Protein AF-A0A2V5N4D0-F1 (afdb_monomer)

Radius of gyration: 15.04 Å; Cα contacts (8 Å, |Δi|>4): 253; chains: 1; bounding box: 50×32×37 Å

Sequence (139 aa):
MSAGFVISQTVLDFPSQRISKPERFLLVSRDDMRLFLCGHTELANRTSRGVCLVENIHPKGAPDPRFILEIPVPSGMSLTAVLAKAGMDKGAQQVRIFSQNSIRQSPILRKWDDPEAVNFRETMILPGDIVILTVTREW

Secondary structure (DSSP, 8-state):
-PPPP--EEEES-BTTB--SS-EEEE--S-S-HHHHHHHHHHHHHHHHTTEEEEEEEPPTT-SSPPEEEEEE-TT-EEHHHHHHHTT--SSSEEEEEEETTEEEE---BS-TT-GGGHHHHTPEEPTT-EEEEEE----

Mean predicted aligned error: 10.45 Å

Foldseek 3Di:
DDDDDWDWDFDCQAPVDRDPDGDTDTPPDLFFPLCVRQNDVVLVVQQVQQWEKEWEDEDPPDPDDTDIDIGHHNPWDFQCVRCVVVVNQFAQKWKWKRGRRDIDIADRTNGNVDPSCPVVRRDTDTGSMYMYIYRDDPD

Structure (mmCIF, N/CA/C/O backbone):
data_AF-A0A2V5N4D0-F1
#
_entry.id   AF-A0A2V5N4D0-F1
#
loop_
_atom_site.group_PDB
_atom_site.id
_atom_site.type_symbol
_atom_site.label_atom_id
_atom_site.label_alt_id
_atom_site.label_comp_id
_atom_site.label_asym_id
_atom_site.label_entity_id
_atom_site.label_seq_id
_atom_site.pdbx_PDB_ins_code
_atom_site.Cartn_x
_atom_site.Cartn_y
_atom_site.Cartn_z
_atom_site.occupancy
_atom_site.B_iso_or_equiv
_atom_site.auth_seq_id
_atom_site.auth_comp_id
_atom_site.auth_asym_id
_atom_site.auth_atom_id
_atom_site.pdbx_PDB_model_num
ATOM 1 N N . MET A 1 1 ? -32.518 -0.745 4.376 1.00 36.97 1 MET A N 1
ATOM 2 C CA . MET A 1 1 ? -31.782 -1.698 3.517 1.00 36.97 1 MET A CA 1
ATOM 3 C C . MET A 1 1 ? -30.630 -0.943 2.885 1.00 36.97 1 MET A C 1
ATOM 5 O O . MET A 1 1 ? -30.885 -0.061 2.078 1.00 36.97 1 MET A O 1
ATOM 9 N N . SER A 1 2 ? -29.391 -1.168 3.319 1.00 36.44 2 SER A N 1
ATOM 10 C CA . SER A 1 2 ? -28.253 -0.472 2.715 1.00 36.44 2 SER A CA 1
ATOM 11 C C . SER A 1 2 ? -27.710 -1.293 1.554 1.00 36.44 2 SER A C 1
ATOM 13 O O . SER A 1 2 ? -27.315 -2.438 1.766 1.00 36.44 2 SER A O 1
ATOM 15 N N . ALA A 1 3 ? -27.683 -0.708 0.360 1.00 38.81 3 ALA A N 1
ATOM 16 C CA . ALA A 1 3 ? -27.033 -1.297 -0.801 1.00 38.81 3 ALA A CA 1
ATOM 17 C C . ALA A 1 3 ? -25.574 -1.645 -0.449 1.00 38.81 3 ALA A C 1
ATOM 19 O O . ALA A 1 3 ? -24.813 -0.784 -0.001 1.00 38.81 3 ALA A O 1
ATOM 20 N N . GLY A 1 4 ? -25.214 -2.924 -0.562 1.00 38.75 4 GLY A N 1
ATOM 21 C CA . GLY A 1 4 ? -23.824 -3.360 -0.482 1.00 38.75 4 GLY A CA 1
ATOM 22 C C . GLY A 1 4 ? -23.077 -2.853 -1.711 1.00 38.75 4 GLY A C 1
ATOM 23 O O . GLY A 1 4 ? -23.576 -2.975 -2.829 1.00 38.75 4 GLY A O 1
ATOM 24 N N . PHE A 1 5 ? -21.907 -2.254 -1.509 1.00 42.09 5 PHE A N 1
ATOM 25 C CA . PHE A 1 5 ? -21.037 -1.857 -2.608 1.00 42.09 5 PHE A CA 1
ATOM 26 C C . PHE A 1 5 ? -20.226 -3.074 -3.040 1.00 42.09 5 PHE A C 1
ATOM 28 O O . PHE A 1 5 ? -19.501 -3.656 -2.240 1.00 42.09 5 PHE A O 1
ATOM 35 N N . VAL A 1 6 ? -20.364 -3.466 -4.303 1.00 41.28 6 VAL A N 1
ATOM 36 C CA . VAL A 1 6 ? -19.571 -4.544 -4.894 1.00 41.28 6 VAL A CA 1
ATOM 37 C C . VAL A 1 6 ? -18.283 -3.940 -5.440 1.00 41.28 6 VAL A C 1
ATOM 39 O O . VAL A 1 6 ? -18.298 -3.258 -6.463 1.00 41.28 6 VAL A O 1
ATOM 42 N N . ILE A 1 7 ? -17.162 -4.195 -4.768 1.00 44.78 7 ILE A N 1
ATOM 43 C CA . ILE A 1 7 ? -15.834 -3.903 -5.313 1.00 44.78 7 ILE A CA 1
ATOM 44 C C . ILE A 1 7 ? -15.364 -5.172 -6.023 1.00 44.78 7 ILE A C 1
ATOM 46 O O . ILE A 1 7 ? -15.028 -6.162 -5.379 1.00 44.78 7 ILE A O 1
ATOM 50 N N . SER A 1 8 ? -15.377 -5.160 -7.356 1.00 45.38 8 SER A N 1
ATOM 51 C CA . SER A 1 8 ? -14.771 -6.211 -8.175 1.00 45.38 8 SER A CA 1
ATOM 52 C C . SER A 1 8 ? -13.489 -5.662 -8.789 1.00 45.38 8 SER A C 1
ATOM 54 O O . SER A 1 8 ? -13.534 -4.796 -9.660 1.00 45.38 8 SER A O 1
ATOM 56 N N . GLN A 1 9 ? -12.338 -6.149 -8.331 1.00 49.41 9 GLN A N 1
ATOM 57 C CA . GLN A 1 9 ? -11.058 -5.902 -8.988 1.00 49.41 9 GLN A CA 1
ATOM 58 C C . GLN A 1 9 ? -10.278 -7.204 -9.135 1.00 49.41 9 GLN A C 1
ATOM 60 O O . GLN A 1 9 ? -10.383 -8.127 -8.329 1.00 49.41 9 GLN A O 1
ATOM 65 N N . THR A 1 10 ? -9.509 -7.269 -10.216 1.00 47.12 10 THR A N 1
ATOM 66 C CA . THR A 1 10 ? -8.615 -8.388 -10.499 1.00 47.12 10 THR A CA 1
ATOM 67 C C . THR A 1 10 ? -7.340 -8.189 -9.687 1.00 47.12 10 THR A C 1
ATOM 69 O O . THR A 1 10 ? -6.602 -7.239 -9.945 1.00 47.12 10 THR A O 1
ATOM 72 N N . VAL A 1 11 ? -7.084 -9.053 -8.702 1.00 50.88 11 VAL A N 1
ATOM 73 C CA . VAL A 1 11 ? -5.873 -8.989 -7.870 1.00 50.88 11 VAL A CA 1
ATOM 74 C C . VAL A 1 11 ? -4.880 -10.019 -8.404 1.00 50.88 11 VAL A C 1
ATOM 76 O O . VAL A 1 11 ? -5.199 -11.200 -8.495 1.00 50.88 11 VAL A O 1
ATOM 79 N N . LEU A 1 12 ? -3.693 -9.565 -8.817 1.00 46.34 12 LEU A N 1
ATOM 80 C CA . LEU A 1 12 ? -2.687 -10.435 -9.451 1.00 46.34 12 LEU A CA 1
ATOM 81 C C . LEU A 1 12 ? -1.756 -11.137 -8.449 1.00 46.34 12 LEU A C 1
ATOM 83 O O . LEU A 1 12 ? -1.055 -12.054 -8.847 1.00 46.34 12 LEU A O 1
ATOM 87 N N . ASP A 1 13 ? -1.733 -10.710 -7.184 1.00 49.50 13 ASP A N 1
ATOM 88 C CA . ASP A 1 13 ? -0.942 -11.342 -6.121 1.00 49.50 13 ASP A CA 1
ATOM 89 C C . ASP A 1 13 ? -1.494 -10.905 -4.755 1.00 49.50 13 ASP A C 1
ATOM 91 O O . ASP A 1 13 ? -1.741 -9.713 -4.544 1.00 49.50 13 ASP A O 1
ATOM 95 N N . PHE A 1 14 ? -1.700 -11.857 -3.841 1.00 50.53 14 PHE A N 1
ATOM 96 C CA . PHE A 1 14 ? -1.991 -11.581 -2.434 1.00 50.53 14 PHE A CA 1
ATOM 97 C C . PHE A 1 14 ? -0.687 -11.750 -1.632 1.00 50.53 14 PHE A C 1
ATOM 99 O O . PHE A 1 14 ? 0.032 -12.725 -1.868 1.00 50.53 14 PHE A O 1
ATOM 106 N N . PRO A 1 15 ? -0.378 -10.879 -0.653 1.00 44.00 15 PRO A N 1
ATOM 107 C CA . PRO A 1 15 ? 0.827 -11.003 0.181 1.00 44.00 15 PRO A CA 1
ATOM 108 C C . PRO A 1 15 ? 0.995 -12.399 0.798 1.00 44.00 15 PRO A C 1
ATOM 110 O O . PRO A 1 15 ? 2.090 -12.961 0.835 1.00 44.00 15 PRO A O 1
ATOM 113 N N . SER A 1 16 ? -0.125 -13.000 1.214 1.00 38.94 16 SER A N 1
ATOM 114 C CA . SER A 1 16 ? -0.183 -14.314 1.854 1.00 38.94 16 SER A CA 1
ATOM 115 C C . SER A 1 16 ? -0.344 -15.492 0.885 1.00 38.94 16 SER A C 1
ATOM 117 O O . SER A 1 16 ? -0.144 -16.634 1.298 1.00 38.94 16 SER A O 1
ATOM 119 N N . GLN A 1 17 ? -0.689 -15.265 -0.390 1.00 38.88 17 GLN A N 1
ATOM 120 C CA . GLN A 1 17 ? -0.958 -16.335 -1.359 1.00 38.88 17 GLN A CA 1
ATOM 121 C C . GLN A 1 17 ? -0.528 -15.930 -2.775 1.00 38.88 17 GLN A C 1
ATOM 123 O O . GLN A 1 17 ? -1.068 -15.000 -3.370 1.00 38.88 17 GLN A O 1
ATOM 128 N N . ARG A 1 18 ? 0.430 -16.679 -3.343 1.00 44.59 18 ARG A N 1
ATOM 129 C CA . ARG A 1 18 ? 0.769 -16.589 -4.770 1.00 44.59 18 ARG A CA 1
ATOM 130 C C . ARG A 1 18 ? -0.359 -17.210 -5.575 1.00 44.59 18 ARG A C 1
ATOM 132 O O . ARG A 1 18 ? -0.443 -18.435 -5.681 1.00 44.59 18 ARG A O 1
ATOM 139 N N . ILE A 1 19 ? -1.200 -16.374 -6.156 1.00 43.00 19 ILE A N 1
ATOM 140 C CA . ILE A 1 19 ? -2.284 -16.845 -7.005 1.00 43.00 19 ILE A CA 1
ATOM 141 C C . ILE A 1 19 ? -1.719 -16.988 -8.414 1.00 43.00 19 ILE A C 1
ATOM 143 O O . ILE A 1 19 ? -1.277 -16.029 -9.034 1.00 43.00 19 ILE A O 1
ATOM 147 N N . SER A 1 20 ? -1.681 -18.218 -8.925 1.00 40.97 20 SER A N 1
ATOM 148 C CA . SER A 1 20 ? -1.113 -18.515 -10.252 1.00 40.97 20 SER A CA 1
ATOM 149 C C . SER A 1 20 ? -1.919 -17.928 -11.420 1.00 40.97 20 SER A C 1
ATOM 151 O O . SER A 1 20 ? -1.472 -17.981 -12.566 1.00 40.97 20 SER A O 1
ATOM 153 N N . LYS A 1 21 ? -3.110 -17.385 -11.142 1.00 40.66 21 LYS A N 1
ATOM 154 C CA . LYS A 1 21 ? -4.027 -16.779 -12.106 1.00 40.66 21 LYS A CA 1
ATOM 155 C C . LYS A 1 21 ? -4.679 -15.540 -11.482 1.00 40.66 21 LYS A C 1
ATOM 157 O O . LYS A 1 21 ? -4.861 -15.518 -10.269 1.00 40.66 21 LYS A O 1
ATOM 162 N N . PRO A 1 22 ? -5.067 -14.536 -12.283 1.00 43.44 22 PRO A N 1
ATOM 163 C CA . PRO A 1 22 ? -5.845 -13.409 -11.788 1.00 43.44 22 PRO A CA 1
ATOM 164 C C . PRO A 1 22 ? -7.163 -13.911 -11.179 1.00 43.44 22 PRO A C 1
ATOM 166 O O . PRO A 1 22 ? -8.035 -14.386 -11.908 1.00 43.44 22 PRO A O 1
ATOM 169 N N . GLU A 1 23 ? -7.314 -13.826 -9.859 1.00 45.56 23 GLU A N 1
ATOM 170 C CA . GLU A 1 23 ? -8.566 -14.172 -9.184 1.00 45.56 23 GLU A CA 1
ATOM 171 C C . GLU A 1 23 ? -9.391 -12.908 -8.930 1.00 45.56 23 GLU A C 1
ATOM 173 O O . GLU A 1 23 ? -8.890 -11.853 -8.524 1.00 45.56 23 GLU A O 1
ATOM 178 N N . ARG A 1 24 ? -10.689 -12.999 -9.236 1.00 43.19 24 ARG A N 1
ATOM 179 C CA . ARG A 1 24 ? -11.662 -11.956 -8.915 1.00 43.19 24 ARG A CA 1
ATOM 180 C C . ARG A 1 24 ? -12.123 -12.179 -7.485 1.00 43.19 24 ARG A C 1
ATOM 182 O O . ARG A 1 24 ? -12.921 -13.076 -7.229 1.00 43.19 24 ARG A O 1
ATOM 189 N N . PHE A 1 25 ? -11.655 -11.337 -6.575 1.00 46.69 25 PHE A N 1
ATOM 190 C CA . PHE A 1 25 ? -12.169 -11.319 -5.213 1.00 46.69 25 PHE A CA 1
ATOM 191 C C . PHE A 1 25 ? -13.451 -10.493 -5.176 1.00 46.69 25 PHE A C 1
ATOM 193 O O . PHE A 1 25 ? -13.468 -9.329 -5.579 1.00 46.69 25 PHE A O 1
ATOM 200 N N . LEU A 1 26 ? -14.533 -11.119 -4.718 1.00 43.91 26 LEU A N 1
ATOM 201 C CA . LEU A 1 26 ? -15.773 -10.434 -4.387 1.00 43.91 26 LEU A CA 1
ATOM 202 C C . LEU A 1 26 ? -15.750 -10.162 -2.884 1.00 43.91 26 LEU A C 1
ATOM 204 O O . LEU A 1 26 ? -15.934 -11.076 -2.082 1.00 43.91 26 LEU A O 1
ATOM 208 N N . LEU A 1 27 ? -15.517 -8.912 -2.493 1.00 50.81 27 LEU A N 1
ATOM 209 C CA . LEU A 1 27 ? -15.738 -8.502 -1.109 1.00 50.81 27 LEU A CA 1
ATOM 210 C C . LEU A 1 27 ? -17.240 -8.376 -0.887 1.00 50.81 27 LEU A C 1
ATOM 212 O O . LEU A 1 27 ? -17.868 -7.406 -1.299 1.00 50.81 27 LEU A O 1
ATOM 216 N N . VAL A 1 28 ? -17.817 -9.406 -0.271 1.00 47.53 28 VAL A N 1
ATOM 217 C CA . VAL A 1 28 ? -19.249 -9.470 0.071 1.00 47.53 28 VAL A CA 1
ATOM 218 C C . VAL A 1 28 ? -19.541 -8.751 1.401 1.00 47.53 28 VAL A C 1
ATOM 220 O O . VAL A 1 28 ? -20.690 -8.666 1.824 1.00 47.53 28 VAL A O 1
ATOM 223 N N . SER A 1 29 ? -18.509 -8.217 2.065 1.00 56.09 29 SER A N 1
ATOM 224 C CA . SER A 1 29 ? -18.599 -7.564 3.373 1.00 56.09 29 SER A CA 1
ATOM 225 C C . SER A 1 29 ? -18.204 -6.085 3.316 1.00 56.09 29 SER A C 1
ATOM 227 O O . SER A 1 29 ? -17.419 -5.669 2.467 1.00 56.09 29 SER A O 1
ATOM 229 N N . ARG A 1 30 ? -18.743 -5.299 4.258 1.00 58.25 30 ARG A N 1
ATOM 230 C CA . ARG A 1 30 ? -18.325 -3.916 4.561 1.00 58.25 30 AR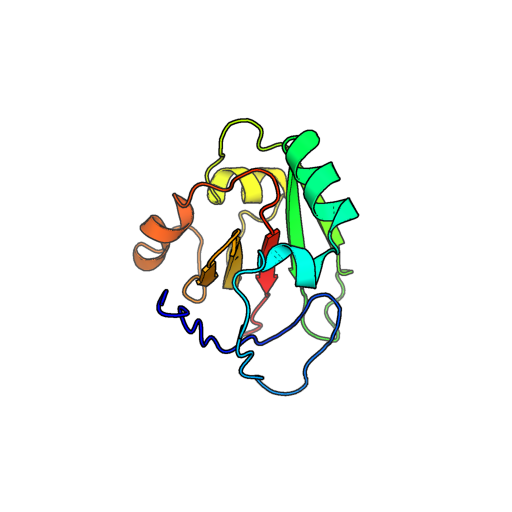G A CA 1
ATOM 231 C C . ARG A 1 30 ? -17.010 -3.844 5.338 1.00 58.25 30 ARG A C 1
ATOM 233 O O . ARG A 1 30 ? -16.575 -2.745 5.674 1.00 58.25 30 ARG A O 1
ATOM 240 N N . ASP A 1 31 ? -16.443 -4.992 5.687 1.00 62.84 31 ASP A N 1
ATOM 241 C CA . ASP A 1 31 ? -15.226 -5.055 6.478 1.00 62.84 31 ASP A CA 1
ATOM 242 C C . ASP A 1 31 ? -14.061 -4.418 5.725 1.00 62.84 31 ASP A C 1
ATOM 244 O O . ASP A 1 31 ? -13.898 -4.584 4.514 1.00 62.84 31 ASP A O 1
ATOM 248 N N . ASP A 1 32 ? -13.256 -3.673 6.475 1.00 70.94 32 ASP A N 1
ATOM 249 C CA . ASP A 1 32 ? -12.077 -2.991 5.968 1.00 70.94 32 ASP A CA 1
ATOM 250 C C . ASP A 1 32 ? -11.141 -4.003 5.296 1.00 70.94 32 ASP A C 1
ATOM 252 O O . ASP A 1 32 ? -10.689 -4.967 5.916 1.00 70.94 32 ASP A O 1
ATOM 256 N N . MET A 1 33 ? -10.839 -3.783 4.016 1.00 69.94 33 MET A N 1
ATOM 257 C CA . MET A 1 33 ? -10.045 -4.704 3.197 1.00 69.94 33 MET A CA 1
ATOM 258 C C . MET A 1 33 ? -8.690 -5.052 3.812 1.00 69.94 33 MET A C 1
ATOM 260 O O . MET A 1 33 ? -8.160 -6.144 3.600 1.00 69.94 33 MET A O 1
ATOM 264 N N . ARG A 1 34 ? -8.124 -4.127 4.589 1.00 79.38 34 ARG A N 1
ATOM 265 C CA . ARG A 1 34 ? -6.833 -4.300 5.250 1.00 79.38 34 ARG A CA 1
ATOM 266 C C . ARG A 1 34 ? -6.919 -5.381 6.331 1.00 79.38 34 ARG A C 1
ATOM 268 O O . ARG A 1 34 ? -5.942 -6.093 6.533 1.00 79.38 34 ARG A O 1
ATOM 275 N N . LEU A 1 35 ? -8.089 -5.590 6.944 1.00 75.69 35 LEU A N 1
ATOM 276 C CA . LEU A 1 35 ? -8.329 -6.642 7.944 1.00 75.69 35 LEU A CA 1
ATOM 277 C C . LEU A 1 35 ? -8.128 -8.049 7.376 1.00 75.69 35 LEU A C 1
ATOM 279 O O . LEU A 1 35 ? -7.623 -8.919 8.082 1.00 75.69 35 LEU A O 1
ATOM 283 N N . PHE A 1 36 ? -8.483 -8.271 6.108 1.00 71.31 36 PHE A N 1
ATOM 284 C CA . PHE A 1 36 ? -8.228 -9.545 5.430 1.00 71.31 36 PHE A CA 1
ATOM 285 C C . PHE A 1 36 ? -6.735 -9.776 5.175 1.00 71.31 36 PHE A C 1
ATOM 287 O O . PHE A 1 36 ? -6.288 -10.920 5.161 1.00 71.31 36 PHE A O 1
ATOM 294 N N . LEU A 1 37 ? -5.968 -8.702 4.967 1.00 71.81 37 LEU A N 1
ATOM 295 C CA . LEU A 1 37 ? -4.554 -8.777 4.603 1.00 71.81 37 LEU A CA 1
ATOM 296 C C . LEU A 1 37 ? -3.628 -8.959 5.808 1.00 71.81 37 LEU A C 1
ATOM 298 O O . LEU A 1 37 ? -2.670 -9.718 5.710 1.00 71.81 37 LEU A O 1
ATOM 302 N N . CYS A 1 38 ? -3.897 -8.282 6.924 1.00 71.88 38 CYS A N 1
ATOM 303 C CA . CYS A 1 38 ? -3.015 -8.285 8.100 1.00 71.88 38 CYS A CA 1
ATOM 304 C C . CYS A 1 38 ? -3.690 -8.792 9.385 1.00 71.88 38 CYS A C 1
ATOM 306 O O . CYS A 1 38 ? -3.121 -8.739 10.467 1.00 71.88 38 CYS A O 1
ATOM 308 N N . GLY A 1 39 ? -4.941 -9.248 9.326 1.00 73.31 39 GLY A N 1
ATOM 309 C CA . GLY A 1 39 ? -5.706 -9.515 10.542 1.00 73.31 39 GLY A CA 1
ATOM 310 C C . GLY A 1 39 ? -6.050 -8.231 11.315 1.00 73.31 39 GLY A C 1
ATOM 311 O O . GLY A 1 39 ? -5.485 -7.151 11.121 1.00 73.31 39 GLY A O 1
ATOM 312 N N . HIS A 1 40 ? -7.035 -8.338 12.207 1.00 74.19 40 HIS A N 1
ATOM 313 C CA . HIS A 1 40 ? -7.625 -7.173 12.873 1.00 74.19 40 HIS A CA 1
ATOM 314 C C . HIS A 1 40 ? -6.658 -6.490 13.851 1.00 74.19 40 HIS A C 1
ATOM 316 O O . HIS A 1 40 ? -6.570 -5.262 13.893 1.00 74.19 40 HIS A O 1
ATOM 322 N N . THR A 1 41 ? -5.900 -7.283 14.610 1.00 75.56 41 THR A N 1
ATOM 323 C CA . THR A 1 41 ? -4.976 -6.784 15.637 1.00 75.56 41 THR A CA 1
ATOM 324 C C . THR A 1 41 ? -3.805 -6.010 15.035 1.00 75.56 41 THR A C 1
ATOM 326 O O . THR A 1 41 ? -3.425 -4.966 15.566 1.00 75.56 41 THR A O 1
ATOM 329 N N . GLU A 1 42 ? -3.255 -6.468 13.908 1.00 81.94 42 GLU A N 1
ATOM 330 C CA . GLU A 1 42 ? -2.143 -5.766 13.261 1.00 81.94 42 GLU A CA 1
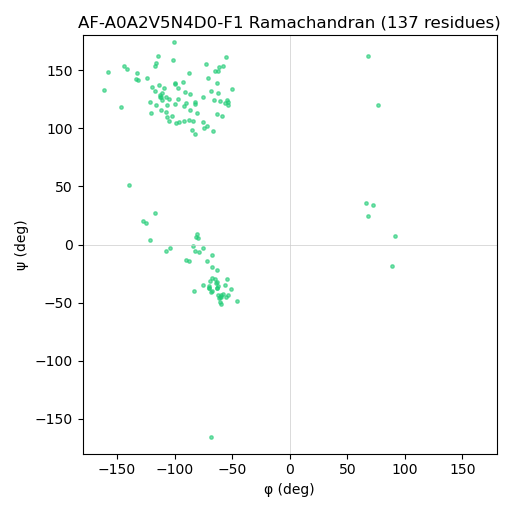ATOM 331 C C . GLU A 1 42 ? -2.597 -4.445 12.634 1.00 81.94 42 GLU A C 1
ATOM 333 O O . GLU A 1 42 ? -1.872 -3.455 12.725 1.00 81.94 42 GLU A O 1
ATOM 338 N N . LEU A 1 43 ? -3.805 -4.378 12.050 1.00 84.94 43 LEU A N 1
ATOM 339 C CA . LEU A 1 43 ? -4.334 -3.117 11.515 1.00 84.94 43 LEU A CA 1
ATOM 340 C C . LEU A 1 43 ? -4.452 -2.057 12.615 1.00 84.94 43 LEU A C 1
ATOM 342 O O . LEU A 1 43 ? -3.933 -0.953 12.458 1.00 84.94 43 LEU A O 1
ATOM 346 N N . ALA A 1 44 ? -5.090 -2.405 13.737 1.00 87.06 44 ALA A N 1
ATOM 347 C CA . ALA A 1 44 ? -5.270 -1.488 14.859 1.00 87.06 44 ALA A CA 1
ATOM 348 C C . ALA A 1 44 ? -3.923 -0.974 15.398 1.00 87.06 44 ALA A C 1
ATOM 350 O O . ALA A 1 44 ? -3.760 0.226 15.633 1.00 87.06 44 ALA A O 1
ATOM 351 N N . ASN A 1 45 ? -2.935 -1.867 15.529 1.00 88.81 45 ASN A N 1
ATOM 352 C CA . ASN A 1 45 ? -1.584 -1.519 15.960 1.00 88.81 45 ASN A CA 1
ATOM 353 C C . ASN A 1 45 ? -0.927 -0.512 14.997 1.00 88.81 45 ASN A C 1
ATOM 355 O O . ASN A 1 45 ? -0.476 0.550 15.430 1.00 88.81 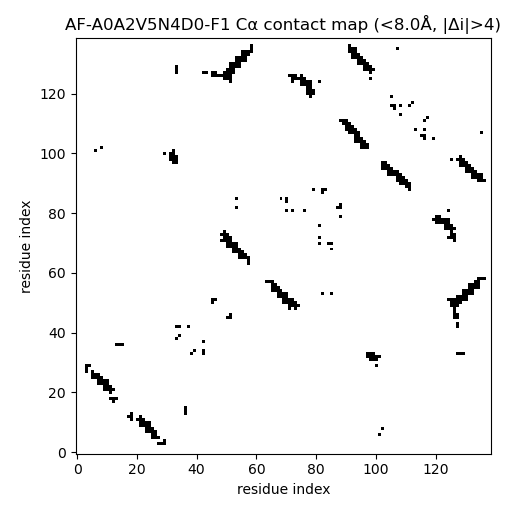45 ASN A O 1
ATOM 359 N N . ARG A 1 46 ? -0.962 -0.771 13.686 1.00 89.88 46 ARG A N 1
ATOM 360 C CA . ARG A 1 46 ? -0.384 0.129 12.676 1.00 89.88 46 ARG A CA 1
ATOM 361 C C . ARG A 1 46 ? -1.057 1.497 12.645 1.00 89.88 46 ARG A C 1
ATOM 363 O O . ARG A 1 46 ? -0.367 2.516 12.615 1.00 89.88 46 ARG A O 1
ATOM 370 N N . THR A 1 47 ? -2.388 1.534 12.712 1.00 91.06 47 THR A N 1
ATOM 371 C CA . THR A 1 47 ? -3.139 2.792 12.793 1.00 91.06 47 THR A CA 1
ATOM 372 C C . THR A 1 47 ? -2.762 3.578 14.050 1.00 91.06 47 THR A C 1
ATOM 374 O O . THR A 1 47 ? -2.476 4.767 13.942 1.00 91.06 47 THR A O 1
ATOM 377 N N . SER A 1 48 ? -2.670 2.925 15.216 1.00 91.94 48 SER A N 1
ATOM 378 C CA . SER A 1 48 ? -2.287 3.586 16.476 1.00 91.94 48 SER A CA 1
ATOM 379 C C . SER A 1 48 ? -0.865 4.152 16.465 1.00 91.94 48 SER A C 1
ATOM 381 O O . SER A 1 48 ? -0.611 5.206 17.041 1.00 91.94 48 SER A O 1
ATOM 383 N N . ARG A 1 49 ? 0.058 3.487 15.764 1.00 92.19 49 ARG A N 1
ATOM 384 C CA . ARG A 1 49 ? 1.444 3.937 15.589 1.00 92.19 49 ARG A CA 1
ATOM 385 C C . ARG A 1 49 ? 1.610 4.968 14.472 1.00 92.19 49 ARG A C 1
ATOM 387 O O . ARG A 1 49 ? 2.712 5.475 14.281 1.00 92.19 49 ARG A O 1
ATOM 394 N N . GLY A 1 50 ? 0.549 5.258 13.718 1.00 92.94 50 GLY A N 1
ATOM 395 C CA . GLY A 1 50 ? 0.596 6.197 12.605 1.00 92.94 50 GLY A CA 1
ATOM 396 C C . GLY A 1 50 ? 1.469 5.713 11.447 1.00 92.94 50 GLY A C 1
ATOM 397 O O . GLY A 1 50 ? 2.162 6.533 10.855 1.00 92.94 50 GLY A O 1
ATOM 398 N N . VAL A 1 51 ? 1.496 4.409 11.143 1.00 93.19 51 VAL A N 1
ATOM 399 C CA . VAL A 1 51 ? 2.352 3.828 10.086 1.00 93.19 51 VAL A CA 1
ATOM 400 C C . VAL A 1 51 ? 1.538 3.200 8.950 1.00 93.19 51 VAL A C 1
ATOM 402 O O . VAL A 1 51 ? 0.397 2.780 9.150 1.00 93.19 51 VAL A O 1
ATOM 405 N N . CYS A 1 52 ? 2.134 3.096 7.762 1.00 92.75 52 CYS A N 1
ATOM 406 C CA . CYS A 1 52 ? 1.661 2.268 6.651 1.00 92.75 52 CYS A CA 1
ATOM 407 C C . CYS A 1 52 ? 2.668 1.147 6.356 1.00 92.75 52 CYS A C 1
ATOM 409 O O . CYS A 1 52 ? 3.823 1.215 6.780 1.00 92.75 52 CYS A O 1
ATOM 411 N N . LEU A 1 53 ? 2.223 0.109 5.644 1.00 90.06 53 LEU A N 1
ATOM 412 C CA . LEU A 1 53 ? 3.113 -0.943 5.145 1.00 90.06 53 LEU A CA 1
ATOM 413 C C . LEU A 1 53 ? 3.444 -0.701 3.683 1.00 90.06 53 LEU A C 1
ATOM 415 O O . LEU A 1 53 ? 2.553 -0.386 2.896 1.00 90.06 53 LEU A O 1
ATOM 419 N N . VAL A 1 54 ? 4.705 -0.904 3.328 1.00 87.12 54 VAL A N 1
ATOM 420 C CA . VAL A 1 54 ? 5.186 -0.906 1.951 1.00 87.12 54 VAL A CA 1
ATOM 421 C C . VAL A 1 54 ? 5.809 -2.266 1.674 1.00 87.12 54 VAL A C 1
ATOM 423 O O . VAL A 1 54 ? 6.823 -2.617 2.271 1.00 87.12 54 VAL A O 1
ATOM 426 N N . GLU A 1 55 ? 5.196 -3.043 0.790 1.00 85.06 55 GLU A N 1
ATOM 427 C CA . GLU A 1 55 ? 5.671 -4.365 0.389 1.00 85.06 55 GLU A CA 1
ATOM 428 C C . GLU A 1 55 ? 6.157 -4.335 -1.058 1.00 85.06 55 GLU A C 1
ATOM 430 O O . GLU A 1 55 ? 5.442 -3.882 -1.953 1.00 85.06 55 GLU A O 1
ATOM 435 N N . ASN A 1 56 ? 7.357 -4.862 -1.298 1.00 77.31 56 ASN A N 1
ATOM 436 C CA . ASN A 1 56 ? 7.900 -5.016 -2.642 1.00 77.31 56 ASN A CA 1
ATOM 437 C C . ASN A 1 56 ? 7.894 -6.491 -3.068 1.00 77.31 56 ASN A C 1
ATOM 439 O O . ASN A 1 56 ? 8.598 -7.337 -2.505 1.00 77.31 56 ASN A O 1
ATOM 443 N N . ILE A 1 57 ? 7.087 -6.798 -4.084 1.00 71.56 57 ILE A N 1
ATOM 444 C CA . ILE A 1 57 ? 6.913 -8.139 -4.634 1.00 71.56 57 ILE A CA 1
ATOM 445 C C . ILE A 1 57 ? 7.708 -8.253 -5.935 1.00 71.56 57 ILE A C 1
ATOM 447 O O . ILE A 1 57 ? 7.350 -7.703 -6.981 1.00 71.56 57 ILE A O 1
ATOM 451 N N . HIS A 1 58 ? 8.776 -9.047 -5.876 1.00 64.69 58 HIS A N 1
ATOM 452 C CA . HIS A 1 58 ? 9.549 -9.422 -7.052 1.00 64.69 58 HIS A CA 1
ATOM 453 C C . HIS A 1 58 ? 8.995 -10.681 -7.744 1.00 64.69 58 HIS A C 1
ATOM 455 O O . HIS A 1 58 ? 8.527 -11.614 -7.070 1.00 64.69 58 HIS A O 1
ATOM 461 N N . PRO A 1 59 ? 9.119 -10.775 -9.084 1.00 58.75 59 PRO A N 1
ATOM 462 C CA . PRO A 1 59 ? 8.849 -12.009 -9.809 1.00 58.75 59 PRO A CA 1
ATOM 463 C C . PRO A 1 59 ? 9.793 -13.134 -9.362 1.00 58.75 59 PRO A C 1
ATOM 465 O O . PRO A 1 59 ? 10.917 -12.912 -8.907 1.00 58.75 59 PRO A O 1
ATOM 468 N N . LYS A 1 60 ? 9.322 -14.379 -9.495 1.00 49.66 60 LYS A N 1
ATOM 469 C CA . LYS A 1 60 ? 10.066 -15.590 -9.114 1.00 49.66 60 LYS A CA 1
ATOM 470 C C . LYS A 1 60 ? 11.444 -15.605 -9.803 1.00 49.66 60 LYS A C 1
ATOM 472 O O . LYS A 1 60 ? 11.510 -15.537 -11.025 1.00 49.66 60 LYS A O 1
ATOM 477 N N . GLY A 1 61 ? 12.523 -15.711 -9.022 1.00 52.41 61 GLY A N 1
ATOM 478 C CA . GLY A 1 61 ? 13.902 -15.757 -9.533 1.00 52.41 61 GLY A CA 1
ATOM 479 C C . GLY A 1 61 ? 14.611 -14.401 -9.642 1.00 52.41 61 GLY A C 1
ATOM 480 O O . GLY A 1 61 ? 15.706 -14.339 -10.194 1.00 52.41 61 GLY A O 1
ATOM 481 N N . ALA A 1 62 ? 14.020 -13.310 -9.142 1.00 57.03 62 ALA A N 1
ATOM 482 C CA . ALA A 1 62 ? 14.783 -12.092 -8.891 1.00 57.03 62 ALA A CA 1
ATOM 483 C C . ALA A 1 62 ? 15.732 -12.291 -7.688 1.00 57.03 62 ALA A C 1
ATOM 485 O O . ALA A 1 62 ? 15.352 -12.977 -6.739 1.00 57.03 62 ALA A O 1
ATOM 486 N N . PRO A 1 63 ? 16.943 -11.710 -7.728 1.00 54.53 63 PRO A N 1
ATOM 487 C CA . PRO A 1 63 ? 17.941 -11.865 -6.671 1.00 54.53 63 PRO A CA 1
ATOM 488 C C . PRO A 1 63 ? 17.595 -11.111 -5.378 1.00 54.53 63 PRO A C 1
ATOM 490 O O . PRO A 1 63 ? 18.206 -11.394 -4.353 1.00 54.53 63 PRO A O 1
ATOM 493 N N . ASP A 1 64 ? 16.626 -10.188 -5.410 1.00 58.03 64 ASP A N 1
ATOM 494 C CA . ASP A 1 64 ? 16.232 -9.421 -4.228 1.00 58.03 64 ASP A CA 1
ATOM 495 C C . ASP A 1 64 ? 15.175 -10.159 -3.388 1.00 58.03 64 ASP A C 1
ATOM 497 O O . ASP A 1 64 ? 14.150 -10.606 -3.927 1.00 58.03 64 ASP A O 1
ATOM 501 N N . PRO A 1 65 ? 15.384 -10.289 -2.065 1.00 55.66 65 PRO A N 1
ATOM 502 C CA . PRO A 1 65 ? 14.380 -10.842 -1.173 1.00 55.66 65 PRO A CA 1
ATOM 503 C C . PRO A 1 65 ? 13.148 -9.932 -1.131 1.00 55.66 65 PRO A C 1
ATOM 505 O O . PRO A 1 65 ? 13.240 -8.717 -1.261 1.00 55.66 65 PRO A O 1
ATOM 508 N N . ARG A 1 66 ? 11.969 -10.523 -0.918 1.00 61.28 66 ARG A N 1
ATOM 509 C CA . ARG A 1 66 ? 10.773 -9.750 -0.558 1.00 61.28 66 ARG A CA 1
ATOM 510 C C . ARG A 1 66 ? 11.038 -9.060 0.773 1.00 61.28 66 ARG A C 1
ATOM 512 O O . ARG A 1 66 ? 11.442 -9.728 1.724 1.00 61.28 66 ARG A O 1
ATOM 519 N N . PHE A 1 67 ? 10.773 -7.765 0.850 1.00 70.19 67 PHE A N 1
ATOM 520 C CA . PHE A 1 67 ? 10.844 -7.029 2.103 1.00 70.19 67 PHE A CA 1
ATOM 521 C C . PHE A 1 67 ? 9.593 -6.174 2.292 1.00 70.19 67 PHE A C 1
ATOM 523 O O . PHE A 1 67 ? 9.034 -5.629 1.337 1.00 70.19 67 PHE A O 1
ATOM 530 N N . ILE A 1 68 ? 9.146 -6.118 3.546 1.00 81.44 68 ILE A N 1
ATOM 531 C CA . ILE A 1 68 ? 8.027 -5.303 4.013 1.00 81.44 68 ILE A CA 1
ATOM 532 C C . ILE A 1 68 ? 8.625 -4.232 4.919 1.00 81.44 68 ILE A C 1
ATOM 534 O O . ILE A 1 68 ? 9.364 -4.552 5.850 1.00 81.44 68 ILE A O 1
ATOM 538 N N . LEU A 1 69 ? 8.317 -2.969 4.642 1.00 85.75 69 LEU A N 1
ATOM 539 C CA . LEU A 1 69 ? 8.751 -1.825 5.436 1.00 85.75 69 LEU A CA 1
ATOM 540 C C . LEU A 1 69 ? 7.557 -1.164 6.113 1.00 85.75 69 LEU A C 1
ATOM 542 O O . LEU A 1 69 ? 6.524 -0.942 5.485 1.00 85.75 69 LEU A O 1
ATOM 546 N N . GLU A 1 70 ? 7.723 -0.790 7.379 1.00 91.19 70 GLU A N 1
ATOM 547 C CA . GLU A 1 70 ? 6.778 0.085 8.070 1.00 91.19 70 GLU A CA 1
ATOM 548 C C . GLU A 1 70 ? 7.227 1.540 7.919 1.00 91.19 70 GLU A C 1
ATOM 550 O O . GLU A 1 70 ? 8.313 1.913 8.367 1.00 91.19 70 GLU A O 1
ATOM 555 N N . ILE A 1 71 ? 6.391 2.376 7.304 1.00 93.19 71 ILE A N 1
ATOM 556 C CA . ILE A 1 71 ? 6.703 3.785 7.051 1.00 93.19 71 ILE A CA 1
ATOM 557 C C . ILE A 1 71 ? 5.808 4.685 7.919 1.00 93.19 71 ILE A C 1
ATOM 559 O O . ILE A 1 71 ? 4.583 4.596 7.828 1.00 93.19 71 ILE A O 1
ATOM 563 N N . PRO A 1 72 ? 6.375 5.584 8.748 1.00 93.19 72 PRO A N 1
ATOM 564 C CA . PRO A 1 72 ? 5.597 6.562 9.512 1.00 93.19 72 PRO A CA 1
ATOM 565 C C . PRO A 1 72 ? 4.877 7.592 8.625 1.00 93.19 72 PRO A C 1
ATOM 567 O O . PRO A 1 72 ? 5.519 8.317 7.854 1.00 93.19 72 PRO A O 1
ATOM 570 N N . VAL A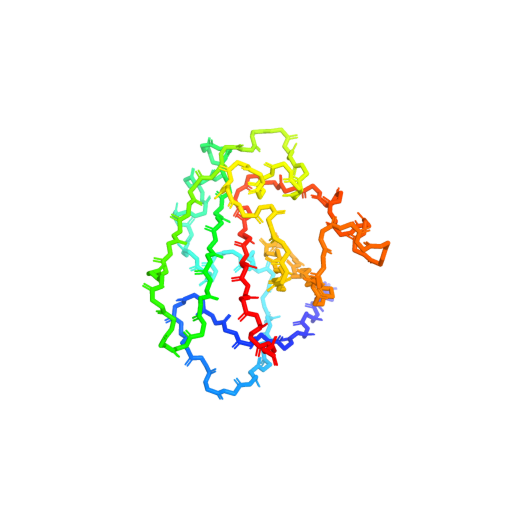 1 73 ? 3.554 7.690 8.799 1.00 93.62 73 VAL A N 1
ATOM 571 C CA . VAL A 1 73 ? 2.598 8.548 8.068 1.00 93.62 73 VAL A CA 1
ATOM 572 C C . VAL A 1 73 ? 1.515 9.189 8.979 1.00 93.62 73 VAL A C 1
ATOM 574 O O . VAL A 1 73 ? 0.325 9.119 8.674 1.00 93.62 73 VAL A O 1
ATOM 577 N N . PRO A 1 74 ? 1.871 9.855 10.096 1.00 80.44 74 PRO A N 1
ATOM 578 C CA . PRO A 1 74 ? 0.909 10.285 11.123 1.00 80.44 74 PRO A CA 1
ATOM 579 C C . PRO A 1 74 ? -0.158 11.304 10.672 1.00 80.44 74 PRO A C 1
ATOM 581 O O . PRO A 1 74 ? -1.203 11.386 11.307 1.00 80.44 74 PRO A O 1
ATOM 584 N N . SER A 1 75 ? 0.063 12.069 9.596 1.00 74.81 75 SER A N 1
ATOM 585 C CA . SER A 1 75 ? -0.851 13.134 9.135 1.00 74.81 75 SER A CA 1
ATOM 586 C C . SER A 1 75 ? -1.309 12.993 7.679 1.00 74.81 75 SER A C 1
ATOM 588 O O . SER A 1 75 ? -1.756 13.966 7.079 1.00 74.81 75 SER A O 1
ATOM 590 N N . GLY A 1 76 ? -1.186 11.799 7.096 1.00 77.31 76 GLY A N 1
ATOM 591 C CA . GLY A 1 76 ? -1.365 11.616 5.659 1.00 77.31 76 GLY A CA 1
ATOM 592 C C . GLY A 1 76 ? -0.133 12.102 4.892 1.00 77.31 76 GLY A C 1
ATOM 593 O O . GLY A 1 76 ? 0.261 13.261 4.990 1.00 77.31 76 GLY A O 1
ATOM 594 N N . MET A 1 77 ? 0.505 11.209 4.143 1.00 90.81 77 MET A N 1
ATOM 595 C CA . MET A 1 77 ? 1.705 11.504 3.349 1.00 90.81 77 MET A CA 1
ATOM 596 C C . MET A 1 77 ? 1.440 11.133 1.893 1.00 90.81 77 MET A C 1
ATOM 598 O O . MET A 1 77 ? 0.767 10.136 1.649 1.00 90.81 77 MET A O 1
ATOM 602 N N . SER A 1 78 ? 1.950 11.898 0.926 1.00 91.25 78 SER A N 1
ATOM 603 C CA . SER A 1 78 ? 1.802 11.517 -0.483 1.00 91.25 78 SER A CA 1
ATOM 604 C C . SER A 1 78 ? 2.507 10.189 -0.762 1.00 91.25 78 SER A C 1
ATOM 606 O O . SER A 1 78 ? 3.527 9.866 -0.141 1.00 91.25 78 SER A O 1
ATOM 608 N N . LEU A 1 79 ? 1.978 9.418 -1.712 1.00 89.81 79 LEU A N 1
ATOM 609 C CA . LEU A 1 79 ? 2.575 8.152 -2.127 1.00 89.81 79 LEU A CA 1
ATOM 610 C C . LEU A 1 79 ? 4.047 8.337 -2.515 1.00 89.81 79 LEU A C 1
ATOM 612 O O . LEU A 1 79 ? 4.891 7.564 -2.072 1.00 89.81 79 LEU A O 1
ATOM 616 N N . THR A 1 80 ? 4.374 9.391 -3.265 1.00 87.75 80 THR A N 1
ATOM 617 C CA . THR A 1 80 ? 5.759 9.704 -3.655 1.00 87.75 80 THR A CA 1
ATOM 618 C C . THR A 1 80 ? 6.690 9.823 -2.449 1.00 87.75 80 THR A C 1
ATOM 620 O O . THR A 1 80 ? 7.775 9.247 -2.447 1.00 87.75 80 THR A O 1
ATOM 623 N N . ALA A 1 81 ? 6.266 10.521 -1.392 1.00 89.62 81 ALA A N 1
ATOM 624 C CA . ALA A 1 81 ? 7.077 10.684 -0.189 1.00 89.62 81 ALA A CA 1
ATOM 625 C C . ALA A 1 81 ? 7.214 9.373 0.608 1.00 89.62 81 ALA A C 1
ATOM 627 O O . ALA A 1 81 ? 8.288 9.092 1.143 1.00 89.62 81 ALA A O 1
ATOM 628 N N . VAL A 1 82 ? 6.164 8.544 0.648 1.00 91.25 82 VAL A N 1
ATOM 629 C CA . VAL A 1 82 ? 6.222 7.199 1.248 1.00 91.25 82 VAL A CA 1
ATOM 630 C C . VAL A 1 82 ? 7.237 6.321 0.515 1.00 91.25 82 VAL A C 1
ATOM 632 O O . VAL A 1 82 ? 8.069 5.677 1.152 1.00 91.25 82 VAL A O 1
ATOM 635 N N . LEU A 1 83 ? 7.212 6.328 -0.818 1.00 87.12 83 LEU A N 1
ATOM 636 C CA . LEU A 1 83 ? 8.113 5.518 -1.635 1.00 87.12 83 LEU A CA 1
ATOM 637 C C . LEU A 1 83 ? 9.559 6.009 -1.582 1.00 87.12 83 LEU A C 1
ATOM 639 O O . LEU A 1 83 ? 10.466 5.188 -1.481 1.00 87.12 83 LEU A O 1
ATOM 643 N N . ALA A 1 84 ? 9.783 7.324 -1.544 1.00 87.50 84 ALA A N 1
ATOM 644 C CA . ALA A 1 84 ? 11.111 7.890 -1.320 1.00 87.50 84 ALA A CA 1
ATOM 645 C C . ALA A 1 84 ? 11.699 7.444 0.029 1.00 87.50 84 ALA A C 1
ATOM 647 O O . ALA A 1 84 ? 12.852 7.021 0.090 1.00 87.50 84 ALA A O 1
ATOM 648 N N . LYS A 1 85 ? 10.897 7.439 1.107 1.00 89.25 85 LYS A N 1
ATOM 649 C CA . LYS A 1 85 ? 11.326 6.907 2.415 1.00 89.25 85 LYS A CA 1
ATOM 650 C C . LYS A 1 85 ? 11.633 5.411 2.386 1.00 89.25 85 LYS A C 1
ATOM 652 O O . LYS A 1 85 ? 12.501 4.961 3.127 1.00 89.25 85 LYS A O 1
ATOM 657 N N . ALA A 1 86 ? 10.929 4.655 1.550 1.00 84.75 86 ALA A N 1
ATOM 658 C CA . ALA A 1 86 ? 11.178 3.234 1.340 1.00 84.75 86 ALA A CA 1
ATOM 659 C C . ALA A 1 86 ? 12.381 2.955 0.411 1.00 84.75 86 ALA A C 1
ATOM 661 O O . ALA A 1 86 ? 12.745 1.794 0.240 1.00 84.75 86 ALA A O 1
ATOM 662 N N . GLY A 1 87 ? 12.987 3.983 -0.203 1.00 81.88 87 GLY A N 1
ATOM 663 C CA . GLY A 1 87 ? 14.024 3.820 -1.229 1.00 81.88 87 GLY A CA 1
ATOM 664 C C . GLY A 1 87 ? 13.501 3.209 -2.538 1.00 81.88 87 GLY A C 1
ATOM 665 O O . GLY A 1 87 ? 14.260 2.577 -3.271 1.00 81.88 87 GLY A O 1
ATOM 666 N N . MET A 1 88 ? 12.200 3.356 -2.807 1.00 78.94 88 MET A N 1
ATOM 667 C CA . MET A 1 88 ? 11.462 2.760 -3.931 1.00 78.94 88 MET A CA 1
ATOM 668 C C . MET A 1 88 ? 10.889 3.819 -4.886 1.00 78.94 88 MET A C 1
ATOM 670 O O . MET A 1 88 ? 9.883 3.611 -5.556 1.00 78.94 88 MET A O 1
ATOM 674 N N . ASP A 1 89 ? 11.523 4.982 -4.950 1.00 75.44 89 ASP A N 1
ATOM 675 C CA . ASP A 1 89 ? 11.180 6.102 -5.831 1.00 75.44 89 ASP A CA 1
ATOM 676 C C . ASP A 1 89 ? 11.716 5.939 -7.265 1.00 75.44 89 ASP A C 1
ATOM 678 O O . ASP A 1 89 ? 11.603 6.845 -8.092 1.00 75.44 89 ASP A O 1
ATOM 682 N N . LYS A 1 90 ? 12.299 4.779 -7.587 1.00 67.69 90 LYS A N 1
ATOM 683 C CA . LYS A 1 90 ? 12.788 4.431 -8.929 1.00 67.69 90 LYS A CA 1
ATOM 684 C C . LYS A 1 90 ? 11.696 3.682 -9.700 1.00 67.69 90 LYS A C 1
ATOM 686 O O . LYS A 1 90 ? 10.931 2.924 -9.116 1.00 67.69 90 LYS A O 1
ATOM 691 N N . GLY A 1 91 ? 11.556 3.985 -10.994 1.00 62.12 91 GLY A N 1
ATOM 692 C CA . GLY A 1 91 ? 10.427 3.539 -11.829 1.00 62.12 91 GLY A CA 1
ATOM 693 C C . GLY A 1 91 ? 10.404 2.029 -12.104 1.00 62.12 91 GLY A C 1
ATOM 694 O O . GLY A 1 91 ? 11.133 1.262 -11.486 1.00 62.12 91 GLY A O 1
ATOM 695 N N . ALA A 1 92 ? 9.596 1.614 -13.083 1.00 58.72 92 ALA A N 1
ATOM 696 C CA . ALA A 1 92 ? 9.378 0.226 -13.522 1.00 58.72 92 ALA A CA 1
ATOM 697 C C . ALA A 1 92 ? 8.556 -0.655 -12.559 1.00 58.72 92 ALA A C 1
ATOM 699 O O . ALA A 1 92 ? 8.771 -1.865 -12.444 1.00 58.72 92 ALA A O 1
ATOM 700 N N . GLN A 1 93 ? 7.589 -0.057 -11.863 1.00 74.12 93 GLN A N 1
ATOM 701 C CA . GLN A 1 93 ? 6.756 -0.753 -10.881 1.00 74.12 93 GLN A CA 1
ATOM 702 C C . GLN A 1 93 ? 5.279 -0.411 -11.081 1.00 74.12 93 GLN A C 1
ATOM 704 O O . GLN A 1 93 ? 4.917 0.721 -11.395 1.00 74.12 93 GLN A O 1
ATOM 709 N N . GLN A 1 94 ? 4.405 -1.397 -10.900 1.00 81.25 94 GLN A N 1
ATOM 710 C CA . GLN A 1 94 ? 2.983 -1.141 -10.698 1.00 81.25 94 GLN A CA 1
ATOM 711 C C . GLN A 1 94 ? 2.734 -1.018 -9.198 1.00 81.25 94 GLN A C 1
ATOM 713 O O . GLN A 1 94 ? 3.159 -1.883 -8.433 1.00 81.25 94 GLN A O 1
ATOM 718 N N . VAL A 1 95 ? 2.026 0.028 -8.782 1.00 84.38 95 VAL A N 1
ATOM 719 C CA . VAL A 1 95 ? 1.720 0.274 -7.373 1.00 84.38 95 VA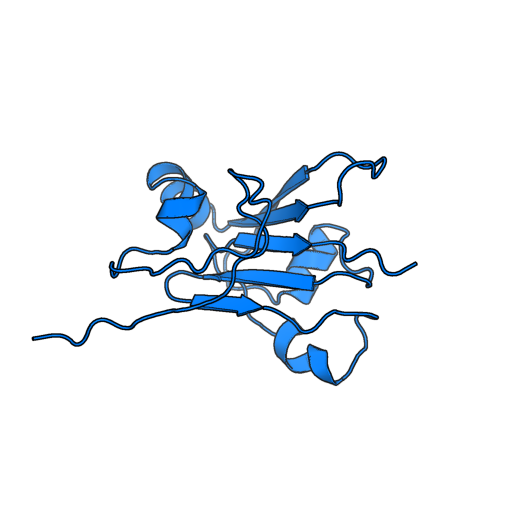L A CA 1
ATOM 720 C C . VAL A 1 95 ? 0.240 0.039 -7.110 1.00 84.38 95 VAL A C 1
ATOM 722 O O . VAL A 1 95 ? -0.626 0.487 -7.862 1.00 84.38 95 VAL A O 1
ATOM 725 N N . ARG A 1 96 ? -0.060 -0.662 -6.019 1.00 87.38 96 ARG A N 1
ATOM 726 C CA . ARG A 1 96 ? -1.410 -0.858 -5.493 1.00 87.38 96 ARG A CA 1
ATOM 727 C C . ARG A 1 96 ? -1.499 -0.291 -4.090 1.00 87.38 96 ARG A C 1
ATOM 729 O O . ARG A 1 96 ? -0.624 -0.541 -3.272 1.00 87.38 96 ARG A O 1
ATOM 736 N N . ILE A 1 97 ? -2.572 0.433 -3.810 1.00 89.00 97 ILE A N 1
ATOM 737 C CA . ILE A 1 97 ? -2.878 0.967 -2.486 1.00 89.00 97 ILE A CA 1
ATOM 738 C C . ILE A 1 97 ? -4.164 0.307 -2.012 1.00 89.00 97 ILE A C 1
ATOM 740 O O . ILE A 1 97 ? -5.205 0.455 -2.655 1.00 89.00 97 ILE A O 1
ATOM 744 N N . PHE A 1 98 ? -4.079 -0.391 -0.887 1.00 88.62 98 PHE A N 1
ATOM 745 C CA . PHE A 1 98 ? -5.215 -0.942 -0.164 1.00 88.62 98 PHE A CA 1
ATOM 746 C C . PHE A 1 98 ? -5.547 0.012 0.979 1.00 88.62 98 PHE A C 1
ATOM 748 O O . PHE A 1 98 ? -4.835 0.081 1.985 1.00 88.62 98 PHE A O 1
ATOM 755 N N . SER A 1 99 ? -6.626 0.760 0.785 1.00 86.94 99 SER A N 1
ATOM 756 C CA . SER A 1 99 ? -7.230 1.624 1.794 1.00 86.94 99 SER A CA 1
ATOM 757 C C . SER A 1 99 ? -8.453 0.925 2.395 1.00 86.94 99 SER A C 1
ATOM 759 O O . SER A 1 99 ? -8.863 -0.135 1.925 1.00 86.94 99 SER A O 1
ATOM 761 N N . GLN A 1 100 ? -9.065 1.530 3.417 1.00 82.88 100 GLN A N 1
ATOM 762 C CA . GLN A 1 100 ? -10.188 0.941 4.160 1.00 82.88 100 GLN A CA 1
ATOM 763 C C . GLN A 1 100 ? -11.272 0.315 3.267 1.00 82.88 100 GLN A C 1
ATOM 765 O O . GLN A 1 100 ? -11.672 -0.825 3.473 1.00 82.88 100 GLN A O 1
ATOM 770 N N . ASN A 1 101 ? -11.716 1.061 2.252 1.00 78.31 101 ASN A N 1
ATOM 771 C CA . ASN A 1 101 ? -12.855 0.694 1.406 1.00 78.31 101 ASN A CA 1
ATOM 772 C C . ASN A 1 101 ? -12.519 0.736 -0.090 1.00 78.31 101 ASN A C 1
ATOM 774 O O . ASN A 1 101 ? -13.413 0.913 -0.917 1.00 78.31 101 ASN A O 1
ATOM 778 N N . SER A 1 102 ? -11.241 0.680 -0.466 1.00 80.31 102 SER A N 1
ATOM 779 C CA . SER A 1 102 ? -10.864 0.751 -1.876 1.00 80.31 102 SER A CA 1
ATOM 780 C C . SER A 1 102 ? -9.494 0.154 -2.155 1.00 80.31 102 SER A C 1
ATOM 782 O O . SER A 1 102 ? -8.570 0.242 -1.347 1.00 80.31 102 SER A O 1
ATOM 784 N N . ILE A 1 103 ? -9.368 -0.402 -3.360 1.00 82.12 103 ILE A N 1
ATOM 785 C CA . ILE A 1 103 ? -8.080 -0.676 -3.984 1.00 82.12 103 ILE A CA 1
ATOM 786 C C . ILE A 1 103 ? -7.896 0.323 -5.117 1.00 82.12 103 ILE A C 1
ATOM 788 O O . ILE A 1 103 ? -8.738 0.441 -6.014 1.00 82.12 103 ILE A O 1
ATOM 792 N N . ARG A 1 104 ? -6.769 1.026 -5.094 1.00 84.75 104 ARG A N 1
ATOM 793 C CA . ARG A 1 104 ? -6.326 1.875 -6.199 1.00 84.75 104 ARG A CA 1
ATOM 794 C C . ARG A 1 104 ? -5.080 1.258 -6.805 1.00 84.75 104 ARG A C 1
ATOM 796 O O . ARG A 1 104 ? -4.137 0.955 -6.084 1.00 84.75 104 ARG A O 1
ATOM 803 N N . GLN A 1 105 ? -5.078 1.080 -8.117 1.00 84.81 105 GLN A N 1
ATOM 804 C CA . GLN A 1 105 ? -3.946 0.537 -8.857 1.00 84.81 105 GLN A CA 1
ATOM 805 C C . GLN A 1 105 ? -3.441 1.593 -9.835 1.00 84.81 105 GLN A C 1
ATOM 807 O O . GLN A 1 105 ? -4.238 2.192 -10.556 1.00 84.81 105 GLN A O 1
ATOM 812 N N . SER A 1 106 ? -2.130 1.807 -9.861 1.00 82.19 106 SER A N 1
ATOM 813 C CA . SER A 1 106 ? -1.500 2.689 -10.833 1.00 82.19 106 SER A CA 1
ATOM 814 C C . SER A 1 106 ? -1.497 2.044 -12.226 1.00 82.19 106 SER A C 1
ATOM 816 O O . SER A 1 106 ? -1.461 0.808 -12.343 1.00 82.19 106 SER A O 1
ATOM 818 N N . PRO A 1 107 ? -1.431 2.845 -13.304 1.00 76.44 107 PRO A N 1
ATOM 819 C CA . PRO A 1 107 ? -0.889 2.338 -14.560 1.00 76.44 107 PRO A CA 1
ATOM 820 C C . PRO A 1 107 ? 0.525 1.774 -14.327 1.00 76.44 107 PRO A C 1
ATOM 822 O O . PRO A 1 107 ? 1.161 2.047 -13.303 1.00 76.44 107 PRO A O 1
ATOM 825 N N . ILE A 1 108 ? 1.016 0.947 -15.251 1.00 73.75 108 ILE A N 1
ATOM 826 C CA . ILE A 1 108 ? 2.393 0.446 -15.175 1.00 73.75 108 ILE A CA 1
ATOM 827 C C . ILE A 1 108 ? 3.329 1.649 -15.295 1.00 73.75 108 ILE A C 1
ATOM 829 O O . ILE A 1 108 ? 3.392 2.292 -16.341 1.00 73.75 108 ILE A O 1
ATOM 833 N N . LEU A 1 109 ? 4.046 1.968 -14.217 1.00 66.44 109 LEU A N 1
ATOM 834 C CA . LEU A 1 109 ? 4.896 3.149 -14.174 1.00 66.44 109 LEU A CA 1
ATOM 835 C C . LEU A 1 109 ? 6.225 2.812 -14.833 1.00 66.44 109 LEU A C 1
ATOM 837 O O . LEU A 1 109 ? 7.125 2.287 -14.182 1.00 66.44 109 LEU A O 1
ATOM 841 N N . ARG A 1 110 ? 6.375 3.119 -16.124 1.00 66.00 110 ARG A N 1
ATOM 842 C CA . ARG A 1 110 ? 7.678 2.997 -16.802 1.00 66.00 110 ARG A CA 1
ATOM 843 C C . ARG A 1 110 ? 8.701 3.948 -16.187 1.00 66.00 110 ARG A C 1
ATOM 845 O O . ARG A 1 110 ? 9.861 3.585 -16.010 1.00 66.00 110 ARG A O 1
ATOM 852 N N . LYS A 1 111 ? 8.248 5.143 -15.806 1.00 67.50 111 LYS A N 1
ATOM 853 C CA . LYS A 1 111 ? 9.024 6.146 -15.079 1.00 67.50 111 LYS A CA 1
ATOM 854 C C . LYS A 1 111 ? 8.145 6.901 -14.078 1.00 67.50 111 LYS A C 1
ATOM 856 O O . LYS A 1 111 ? 6.937 7.042 -14.271 1.00 67.50 111 LYS A O 1
ATOM 861 N N . TRP A 1 112 ? 8.768 7.408 -13.015 1.00 63.41 112 TRP A N 1
ATOM 862 C CA . TRP A 1 112 ? 8.111 8.236 -11.994 1.00 63.41 112 TRP A CA 1
ATOM 863 C C . TRP A 1 112 ? 7.937 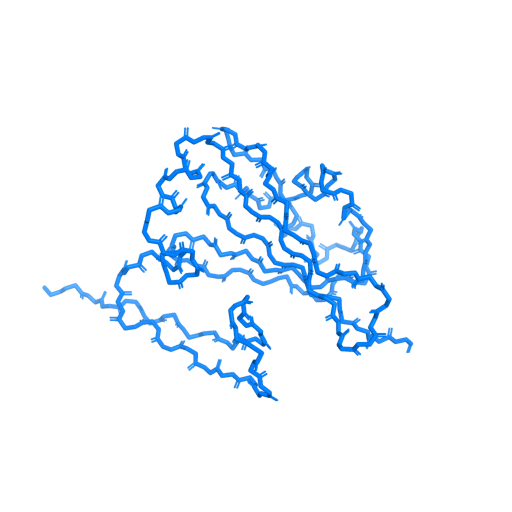9.704 -12.394 1.00 63.41 112 TRP A C 1
ATOM 865 O O . TRP A 1 112 ? 7.511 10.496 -11.565 1.00 63.41 112 TRP A O 1
ATOM 875 N N . ASP A 1 113 ? 8.207 10.080 -13.640 1.00 66.81 113 ASP A N 1
ATOM 876 C CA . ASP A 1 113 ? 7.900 11.399 -14.207 1.00 66.81 113 ASP A CA 1
ATOM 877 C C . ASP A 1 113 ? 6.734 11.359 -15.213 1.00 66.81 113 ASP A C 1
ATOM 879 O O . ASP A 1 113 ? 6.242 12.408 -15.611 1.00 66.81 113 ASP A O 1
ATOM 883 N N . ASP A 1 114 ? 6.211 10.172 -15.545 1.00 70.62 114 ASP A N 1
ATOM 884 C CA . ASP A 1 114 ? 5.095 9.993 -16.483 1.00 70.62 114 ASP A CA 1
ATOM 885 C C . ASP A 1 114 ? 3.857 10.845 -16.095 1.00 70.62 114 ASP A C 1
ATOM 887 O O . ASP A 1 114 ? 3.366 10.688 -14.966 1.00 70.62 114 ASP A O 1
ATOM 891 N N . PRO A 1 115 ? 3.355 11.731 -16.982 1.00 67.19 115 PRO A N 1
ATOM 892 C CA . PRO A 1 115 ? 2.187 12.577 -16.739 1.00 67.19 115 PRO A CA 1
ATOM 893 C C . PRO A 1 115 ? 0.923 11.803 -16.354 1.00 67.19 115 PRO A C 1
ATOM 895 O O . PRO A 1 115 ? 0.155 12.270 -15.513 1.00 67.19 115 PRO A O 1
ATOM 898 N N . GLU A 1 116 ? 0.719 10.602 -16.908 1.00 65.31 116 GLU A N 1
ATOM 899 C CA . GLU A 1 116 ? -0.476 9.784 -16.640 1.00 65.31 116 GLU A CA 1
ATOM 900 C C . GLU A 1 116 ? -0.528 9.274 -15.191 1.00 65.31 116 GLU A C 1
ATOM 902 O O . GLU A 1 116 ? -1.586 8.927 -14.665 1.00 65.31 116 GLU A O 1
ATOM 907 N N . ALA A 1 117 ? 0.617 9.275 -14.510 1.00 68.69 117 ALA A N 1
ATOM 908 C CA . ALA A 1 117 ? 0.766 8.802 -13.144 1.00 68.69 117 ALA A CA 1
ATOM 909 C C . ALA A 1 117 ? 0.883 9.921 -12.099 1.00 68.69 117 ALA A C 1
ATOM 911 O O . ALA A 1 117 ? 0.921 9.626 -10.901 1.00 68.69 117 ALA A O 1
ATOM 912 N N . VAL A 1 118 ? 0.896 11.192 -12.516 1.00 71.19 118 VAL A N 1
ATOM 913 C CA . VAL A 1 118 ? 1.009 12.353 -11.611 1.00 71.19 118 VAL A CA 1
ATOM 914 C C . VAL A 1 118 ? -0.144 12.387 -10.608 1.00 71.19 118 VAL A C 1
ATOM 916 O O . VAL A 1 118 ? 0.084 12.497 -9.408 1.00 71.19 118 VAL A O 1
ATOM 919 N N . ASN A 1 119 ? -1.380 12.173 -11.063 1.00 75.19 119 ASN A N 1
ATOM 920 C CA . ASN A 1 119 ? -2.538 12.164 -10.163 1.00 75.19 119 ASN A CA 1
ATOM 921 C C . ASN A 1 119 ? -2.495 11.003 -9.159 1.00 75.19 119 ASN A C 1
ATOM 923 O O . ASN A 1 119 ? -3.001 11.120 -8.046 1.00 75.19 119 ASN A O 1
ATOM 927 N N . PHE A 1 120 ? -1.883 9.876 -9.533 1.00 83.50 120 PHE A N 1
ATOM 928 C CA . PHE A 1 120 ? -1.756 8.726 -8.643 1.00 83.50 120 PHE A CA 1
ATOM 929 C C . PHE A 1 120 ? -0.689 8.956 -7.562 1.00 83.50 120 PHE A C 1
ATOM 931 O O . PHE A 1 120 ? -0.871 8.536 -6.421 1.00 83.50 120 PHE A O 1
ATOM 938 N N . ARG A 1 121 ? 0.394 9.666 -7.894 1.00 76.50 121 ARG A N 1
ATOM 939 C CA . ARG A 1 121 ? 1.507 10.020 -6.992 1.00 76.50 121 ARG A CA 1
ATOM 940 C C . ARG A 1 121 ? 1.104 10.919 -5.832 1.00 76.50 121 ARG A C 1
ATOM 942 O O . ARG A 1 121 ? 1.575 10.730 -4.711 1.00 76.50 121 ARG A O 1
ATOM 949 N N . GLU A 1 122 ? 0.194 11.844 -6.097 1.00 85.12 122 GLU A N 1
ATOM 950 C CA . GLU A 1 122 ? -0.342 12.755 -5.083 1.00 85.12 122 GLU A CA 1
ATOM 951 C C . GLU A 1 122 ? -1.428 12.104 -4.215 1.00 85.12 122 GLU A C 1
ATOM 953 O O . GLU A 1 122 ? -2.027 12.750 -3.355 1.00 85.12 122 GLU A O 1
ATOM 958 N N . THR A 1 123 ? -1.680 10.802 -4.394 1.00 89.31 123 THR A N 1
ATOM 959 C CA . THR A 1 123 ? -2.572 10.062 -3.504 1.00 89.31 123 THR A CA 1
ATOM 960 C C . THR A 1 123 ? -2.033 10.106 -2.080 1.00 89.31 123 THR A C 1
ATOM 962 O O . THR A 1 123 ? -0.918 9.662 -1.805 1.00 89.31 123 THR A O 1
ATOM 965 N N . MET A 1 124 ? -2.863 10.596 -1.164 1.00 92.62 124 MET A N 1
ATOM 966 C CA . MET A 1 124 ? -2.559 10.612 0.260 1.00 92.62 124 MET A CA 1
ATOM 967 C C . MET A 1 124 ? -2.702 9.209 0.853 1.00 92.62 124 MET A C 1
ATOM 969 O O . MET A 1 124 ? -3.746 8.565 0.714 1.00 92.62 124 MET A O 1
ATOM 973 N N . ILE A 1 125 ? -1.642 8.764 1.521 1.00 93.94 125 ILE A N 1
ATOM 974 C CA . ILE A 1 125 ? -1.536 7.499 2.244 1.00 93.94 125 ILE A CA 1
ATOM 975 C C . ILE A 1 125 ? -1.819 7.753 3.715 1.00 93.94 125 ILE A C 1
ATOM 977 O O . ILE A 1 125 ? -1.179 8.604 4.336 1.00 93.94 125 ILE A O 1
ATOM 981 N N . LEU A 1 126 ? -2.774 7.010 4.266 1.00 93.62 126 LEU A N 1
ATOM 982 C CA . LEU A 1 126 ? -3.210 7.142 5.651 1.00 93.62 126 LEU A CA 1
ATOM 983 C C . LEU A 1 126 ? -2.603 6.047 6.541 1.00 93.62 126 LEU A C 1
ATOM 985 O O . LEU A 1 126 ? -2.231 4.976 6.051 1.00 93.62 126 LEU A O 1
ATOM 989 N N . PRO A 1 127 ? -2.544 6.265 7.867 1.00 93.38 127 PRO A N 1
ATOM 990 C CA . PRO A 1 127 ? -2.220 5.204 8.811 1.00 93.38 127 PRO A CA 1
ATOM 991 C C . PRO A 1 127 ? -3.064 3.941 8.596 1.00 93.38 127 PRO A C 1
ATOM 993 O O . PRO A 1 127 ? -4.289 3.992 8.458 1.00 93.38 127 PRO A O 1
ATOM 996 N N . GLY A 1 128 ? -2.394 2.792 8.599 1.00 91.00 128 GLY A N 1
ATOM 997 C CA . GLY A 1 128 ? -2.988 1.482 8.345 1.00 91.00 128 GLY A CA 1
ATOM 998 C C . GLY A 1 128 ? -3.019 1.072 6.871 1.00 91.00 128 GLY A C 1
ATOM 999 O O . GLY A 1 128 ? -3.108 -0.127 6.603 1.00 91.00 128 GLY A O 1
ATOM 1000 N N . ASP A 1 129 ? -2.882 2.002 5.920 1.00 92.38 129 ASP A N 1
ATOM 1001 C CA . ASP A 1 129 ? -2.841 1.661 4.493 1.00 92.38 129 ASP A CA 1
ATOM 1002 C C . ASP A 1 129 ? -1.702 0.684 4.167 1.00 92.38 129 ASP A C 1
ATOM 1004 O O . ASP A 1 129 ? -0.690 0.591 4.875 1.00 92.38 129 ASP A O 1
ATOM 1008 N N . ILE A 1 130 ? -1.903 -0.078 3.094 1.00 90.50 130 ILE A N 1
ATOM 1009 C CA . ILE A 1 130 ? -0.919 -1.027 2.572 1.00 90.50 130 ILE A CA 1
ATOM 1010 C C . ILE A 1 130 ? -0.610 -0.633 1.132 1.00 90.50 130 ILE A C 1
ATOM 1012 O O . ILE A 1 130 ? -1.507 -0.551 0.291 1.00 90.50 130 ILE A O 1
ATOM 1016 N N . VAL A 1 131 ? 0.665 -0.388 0.857 1.00 89.25 131 VAL A N 1
ATOM 1017 C CA . VAL A 1 131 ? 1.205 -0.072 -0.461 1.00 89.25 131 VAL A CA 1
ATOM 1018 C C . VAL A 1 131 ? 1.971 -1.292 -0.950 1.00 89.25 131 VAL A C 1
ATOM 1020 O O . VAL A 1 131 ? 2.928 -1.723 -0.318 1.00 89.25 131 VAL A O 1
ATOM 1023 N N . ILE A 1 132 ? 1.553 -1.853 -2.077 1.00 86.00 132 ILE A N 1
ATOM 1024 C CA . ILE A 1 132 ? 2.207 -3.001 -2.700 1.00 86.00 132 ILE A CA 1
ATOM 1025 C C . ILE A 1 132 ? 2.822 -2.550 -4.014 1.00 86.00 132 ILE A C 1
ATOM 1027 O O . ILE A 1 132 ? 2.130 -2.006 -4.876 1.00 86.00 132 ILE A O 1
ATOM 1031 N N . LEU A 1 133 ? 4.109 -2.821 -4.185 1.00 81.62 133 LEU A N 1
ATOM 1032 C CA . LEU A 1 133 ? 4.838 -2.598 -5.419 1.00 81.62 133 LEU A CA 1
ATOM 1033 C C . LEU A 1 133 ? 5.068 -3.937 -6.099 1.00 81.62 133 LEU A C 1
ATOM 1035 O O . LEU A 1 133 ? 5.597 -4.874 -5.510 1.00 81.62 133 LEU A O 1
ATOM 1039 N N . THR A 1 134 ? 4.637 -4.036 -7.349 1.00 76.69 134 THR A N 1
ATOM 1040 C CA . THR A 1 134 ? 4.856 -5.212 -8.188 1.00 76.69 134 THR A CA 1
ATOM 1041 C C . THR A 1 134 ? 5.814 -4.831 -9.305 1.00 76.69 134 THR A C 1
ATOM 1043 O O . THR A 1 134 ? 5.489 -3.996 -10.155 1.00 76.69 134 THR A O 1
ATOM 1046 N N . VAL A 1 135 ? 6.999 -5.445 -9.319 1.00 67.81 135 VAL A N 1
ATOM 1047 C CA . VAL A 1 135 ? 7.956 -5.273 -10.419 1.00 67.81 135 VAL A CA 1
ATOM 1048 C C . VAL A 1 135 ? 7.454 -6.080 -11.614 1.00 67.81 135 VAL A C 1
ATOM 1050 O O . VAL A 1 135 ? 7.547 -7.309 -11.642 1.00 67.81 135 VAL A O 1
ATOM 1053 N N . THR A 1 136 ? 6.915 -5.389 -12.614 1.00 59.06 136 THR A N 1
ATOM 1054 C CA . THR A 1 136 ? 6.544 -6.004 -13.890 1.00 59.06 136 THR A CA 1
ATOM 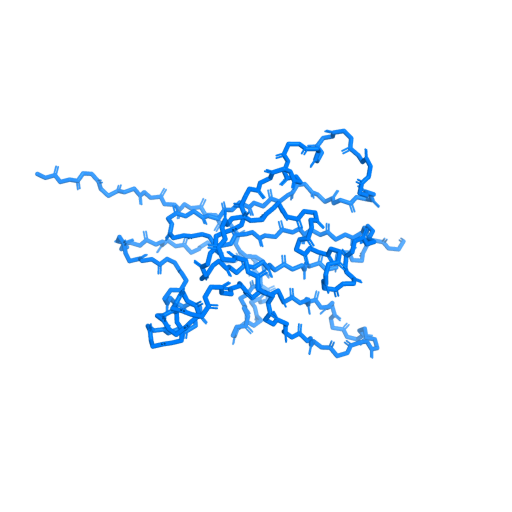1055 C C . THR A 1 136 ? 7.801 -6.035 -14.752 1.00 59.06 136 THR A C 1
ATOM 1057 O O . THR A 1 136 ? 8.223 -5.027 -15.304 1.00 59.06 136 THR A O 1
ATOM 1060 N N . ARG A 1 137 ? 8.483 -7.185 -14.799 1.00 52.44 137 ARG A N 1
ATOM 1061 C CA . ARG A 1 137 ? 9.577 -7.389 -15.756 1.00 52.44 137 ARG A CA 1
ATOM 1062 C C . ARG A 1 137 ? 8.984 -7.396 -17.168 1.00 52.44 137 ARG A C 1
ATOM 1064 O O . ARG A 1 137 ? 8.523 -8.438 -17.615 1.00 52.44 137 ARG A O 1
ATOM 1071 N N . GLU A 1 138 ? 9.049 -6.275 -17.866 1.00 42.09 138 GLU A N 1
ATOM 1072 C CA . GLU A 1 138 ? 9.334 -6.289 -19.299 1.00 42.09 138 GLU A CA 1
ATOM 1073 C C . GLU A 1 138 ? 10.787 -5.825 -19.422 1.00 42.09 138 GLU A C 1
ATOM 1075 O O . GLU A 1 138 ? 11.101 -4.678 -19.108 1.00 42.09 138 GLU A O 1
ATOM 1080 N N . TRP A 1 139 ? 11.682 -6.771 -19.715 1.00 40.25 139 TRP A N 1
ATOM 1081 C CA . TRP A 1 139 ? 13.038 -6.455 -20.165 1.00 40.25 139 TRP A CA 1
ATOM 1082 C C . TRP A 1 139 ? 12.975 -6.059 -21.635 1.00 40.25 139 TRP A C 1
ATOM 1084 O O . TRP A 1 139 ? 12.212 -6.733 -22.366 1.00 40.25 139 TRP A O 1
#

Nearest PDB structures (foldseek):
  6pmp-assembly2_B  TM=2.652E-01  e=2.962E-02  Rattus norvegicus
  6pmp-assembly1_A  TM=3.046E-01  e=5.883E-02  Rattus norvegicus
  4tuu-assembly1_A  TM=3.562E-01  e=1.324E-01  Homo sapiens
  8gua-assembly1_A  TM=3.749E-01  e=4.611E-01  Homo sapiens
  8sbj-assembly1_A  TM=3.628E-01  e=3.824E-01  Homo sapiens

pLDDT: mean 70.86, std 17.79, range [36.44, 93.94]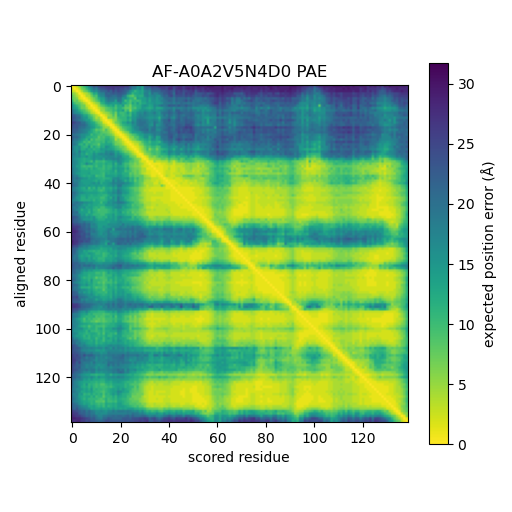

Solvent-accessible surface area (backbone atoms only — not comparable to full-atom values): 8186 Å² total; per-residue (Å²): 136,81,85,78,73,78,56,78,53,76,46,68,65,48,99,92,44,88,47,95,52,75,45,75,53,74,50,89,60,92,66,44,55,47,38,79,74,56,36,63,69,51,39,54,51,30,37,76,69,16,19,25,41,42,33,45,45,64,56,92,87,55,92,67,78,73,52,76,43,82,44,84,22,80,83,51,35,37,40,54,60,55,27,47,75,69,72,56,65,63,52,44,35,30,43,35,39,39,38,60,90,46,79,50,71,51,68,78,27,75,43,81,78,45,74,91,47,50,74,61,38,64,37,70,40,45,45,41,25,38,37,39,36,38,50,65,86,78,129

=== Feature glossary ===
Feature key, reading from the visual/contextual features back to the raw sequence:

Rendered structure images. Structure images are PyMOL renders from six orthogonal camera directions. Cartoon representation draws helices as coils and strands as arrows; sticks shows the backbone as bonds; surface shows the solvent-excluded envelope. Rainbow coloring maps sequence position to hue (blue→red, N→C); chain coloring assigns a distinct color per polypeptide.

Contact-map, Ramachandran, and PAE plots. Three diagnostic plots accompany the record. The Cα contact map visualizes the tertiary structure as a 2D adjacency matrix (8 Å cutoff, sequence-local contacts suppressed). The Ramachandran plot shows the distribution of backbone (φ, ψ) torsions, with points in the α and β basins reflecting secondary structure content. The PAE plot shows AlphaFold's inter-residue confidence as a color matrix.

InterPro / GO / CATH / organism. The annotation block draws on four external resources. InterPro: which protein families and domains the sequence belongs to. GO: standardized terms for what the protein does, what process it participates in, and where in the cell it acts. CATH: which structural fold it has in the CATH hierarchy. Organism: the species of origin.

Nearest PDB structures. Structural nearest neighbors (via Foldseek easy-search vs the PDB). Reported per hit: target PDB id, E-value, and alignment TM-score. A TM-score above ~0.5 is the conventional threshold for 'same fold'.

Predicted aligned error. Predicted aligned error is AlphaFold's pairwise confidence. Unlike pLDDT (per-residue), PAE is per-residue-pair and captures whether two parts of the structure are correctly placed relative to each other. Units are ångströms of expected positional error.

Solvent-accessible surface area. SASA measures how much of the protein is reachable by solvent. It is computed by rolling a water-sized probe over the atomic surface and summing the exposed area (Å²). Per-residue SASA distinguishes core (buried, low SASA) from surface (exposed, high SASA) residues; total SASA is a whole-molecule size measure.

B-factor. Crystallographic B-factors measure how much each atom's electron density is smeared out, in Å². They rise in mobile loops and surface residues and fall in the buried interior. In AlphaFold models this column is repurposed to hold pLDDT instead.

pLDDT. For AlphaFold models, the B-factor field carries pLDDT — the model's own estimate of local accuracy on a 0–100 scale. Regions with pLDDT<50 should be treated as essentially unmodeled; they often correspond to intrinsically disordered segments.

Backbone torsions (φ/ψ). φ (phi) and ψ (psi) are the two rotatable backbone dihedrals per residue: φ is the C(i-1)–N–Cα–C torsion, ψ is the N–Cα–C–N(i+1) torsion, both in degrees on (−180°, 180°]. α-helical residues cluster near (−60°, −45°); β-strand residues near (−120°, +130°). A Ramachandran plot is simply a scatter of (φ, ψ) for every residue.

Radius of gyration, Cα contacts, bounding box. Radius of gyration (Rg) is the root-mean-square distance of Cα atoms from their centroid — a single number for overall size and compactness. A globular domain of N residues has Rg ≈ 2.2·N^0.38 Å; an extended or disordered chain has a much larger Rg. The Cα contact count is the number of residue pairs whose Cα atoms are within 8 Å and are more than four positions apart in sequence — a standard proxy for tertiary packing density. The bounding box is the smallest axis-aligned box enclosing all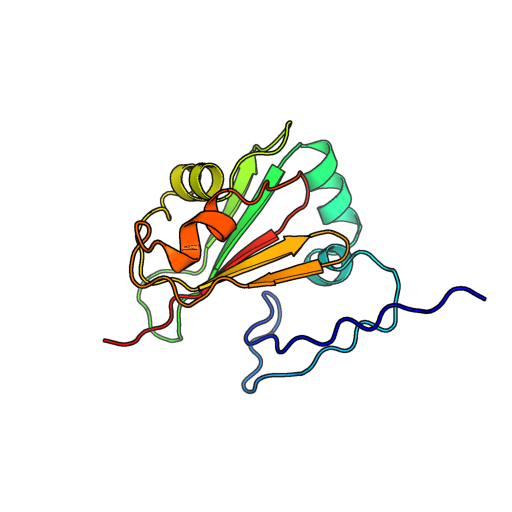 Cα atoms.

Secondary structure (3-state, P-SEA). Three-state secondary structure (P-SEA) collapses the eight DSSP classes into helix (a), strand (b), and coil (c). P-SEA assigns these from Cα geometry alone — distances and angles — without requiring backbone oxygens, so it works on any Cα trace.

Secondary structure (8-state, DSSP). Secondary structure is the local, repeating backbone conformation. DSSP classifies it into eight states by reading the hydrogen-bond network: three helix types (H, G, I), two β types (E, B), two non-regular types (T, S), and unstructured coil (-).

Foldseek 3Di. The Foldseek 3Di string encodes local tertiary geometry as a 20-letter alphabet — one character per residue — derived from the relative positions of nearby Cα atoms. Unlike the amino-acid sequence, 3Di is a direct function of the 3D structure, so two proteins with the same fold have similar 3Di strings even at low sequence identity.

mmCIF coordinates. Structure coordinates are given as an mmCIF _atom_site loop: one row per atom with element, residue name, chain id, sequence number, and x/y/z position in Å. Only the four main-chain atoms per residue are included here; side chains are omitted to keep the record compact.

Sequence. This is the polypeptide sequence — one letter per residue, N-terminus first. Length ranges from a few dozen residues for small domains to over a thousand for large multi-domain proteins.